Protein AF-A0A538G7F0-F1 (afdb_monomer)

Sequence (79 aa):
MAGYTIQNLKDVEDQAPNFGLSPQLEARMARVPLELENFGVTYQRLGPNFRVPFGHKHRNQEEVYLVVSGSMRAKVEDE

Solvent-accessible surface area (backbone atoms only — not comparable to full-atom values): 5582 Å² total; per-residue (Å²): 129,86,86,85,78,88,75,64,60,88,76,42,69,66,49,20,62,85,71,71,40,48,87,45,33,40,37,15,69,37,25,71,83,58,69,46,86,89,58,78,49,72,46,73,47,72,36,89,93,60,71,75,94,70,85,87,82,69,93,85,59,90,85,88,88,79,87,88,70,91,84,87,86,82,76,59,95,94,84

Foldseek 3Di:
DDDFADDDQVPADFCCVVVVNPPQKTKGWCCVVRVPDPDTDIDMDGHPPDDDPDDDDDPPDDDDDDDPDDDDDDDDDPD

Radius of gyration: 14.3 Å; Cα contacts (8 Å, |Δi|>4): 73; chains: 1; bounding box: 42×28×36 Å

Mean predicted aligned error: 3.34 Å

Secondary structure (DSSP, 8-state):
--------TTTSPB-GGGGT-TTTEEEEE-TTTTT-SS---EEEEEPTTPPPS-----SS--------SS------TT-

pLDDT: mean 94.3, std 7.0, range [50.59, 98.5]

Structure (mmCIF, N/CA/C/O backbone):
data_AF-A0A538G7F0-F1
#
_entry.id   AF-A0A538G7F0-F1
#
loop_
_atom_site.group_PDB
_atom_site.id
_atom_site.type_symbol
_atom_site.label_atom_id
_atom_site.label_alt_id
_atom_site.label_comp_id
_atom_site.label_asym_id
_atom_site.label_entity_id
_atom_site.label_seq_id
_atom_site.pdbx_PDB_ins_code
_atom_site.Cartn_x
_atom_site.Cartn_y
_atom_site.Cartn_z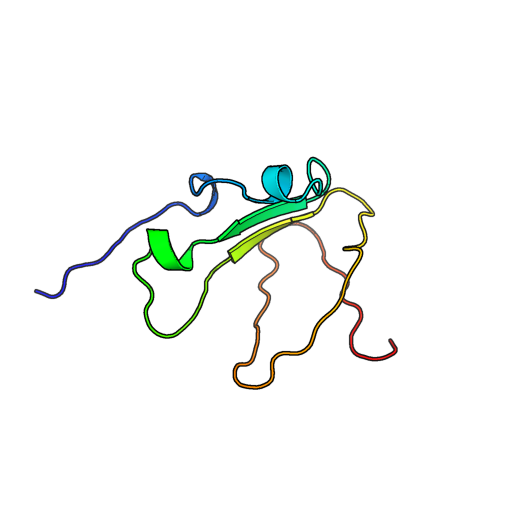
_atom_site.occupancy
_atom_site.B_iso_or_equiv
_atom_site.auth_seq_id
_atom_site.auth_comp_id
_atom_site.auth_asym_id
_atom_site.auth_atom_id
_atom_site.pdbx_PDB_model_num
ATOM 1 N N . MET A 1 1 ? -24.016 2.137 21.001 1.00 50.59 1 MET A N 1
ATOM 2 C CA . MET A 1 1 ? -23.492 1.286 19.912 1.00 50.59 1 MET A CA 1
ATOM 3 C C . MET A 1 1 ? -22.140 1.844 19.530 1.00 50.59 1 MET A C 1
ATOM 5 O O . MET A 1 1 ? -22.045 3.061 19.427 1.00 50.59 1 MET A O 1
ATOM 9 N N . ALA A 1 2 ? -21.108 1.011 19.402 1.00 71.75 2 ALA A N 1
ATOM 10 C CA . ALA A 1 2 ? -19.852 1.480 18.820 1.00 71.75 2 ALA A CA 1
ATOM 11 C C . ALA A 1 2 ? -20.118 1.900 17.363 1.00 71.75 2 ALA A C 1
ATOM 13 O O . ALA A 1 2 ? -20.866 1.213 16.663 1.00 71.75 2 ALA A O 1
ATOM 14 N N . GLY A 1 3 ? -19.589 3.053 16.952 1.00 85.56 3 GLY A N 1
ATOM 15 C CA . GLY A 1 3 ? -19.655 3.503 15.562 1.00 85.56 3 GLY A CA 1
ATOM 16 C C . GLY A 1 3 ? -18.771 2.640 14.662 1.00 85.56 3 GLY A C 1
ATOM 17 O O . GLY A 1 3 ? -17.909 1.907 15.146 1.00 85.56 3 GLY A O 1
ATOM 18 N N . TYR A 1 4 ? -18.993 2.720 13.354 1.00 91.12 4 TYR A N 1
ATOM 19 C CA . TYR A 1 4 ? -18.114 2.125 12.353 1.00 91.12 4 TYR A CA 1
ATOM 20 C C . TYR A 1 4 ? -17.895 3.114 11.208 1.00 91.12 4 TYR A C 1
ATOM 22 O O . TYR A 1 4 ? -18.785 3.906 10.889 1.00 91.12 4 TYR A O 1
ATOM 30 N N . THR A 1 5 ? -16.734 3.018 10.565 1.00 93.25 5 THR A N 1
ATOM 31 C CA . THR A 1 5 ? -16.371 3.830 9.399 1.00 93.25 5 THR A CA 1
ATOM 32 C C . THR A 1 5 ? -16.388 2.954 8.149 1.00 93.25 5 THR A C 1
ATOM 34 O O . THR A 1 5 ? -15.866 1.839 8.150 1.00 93.25 5 THR A O 1
ATOM 37 N N . ILE A 1 6 ? -17.010 3.443 7.072 1.00 95.44 6 ILE A N 1
ATOM 38 C CA . ILE A 1 6 ? -16.974 2.809 5.748 1.00 95.44 6 ILE A CA 1
ATOM 39 C C . ILE A 1 6 ? -16.236 3.754 4.809 1.00 95.44 6 ILE A C 1
ATOM 41 O O . ILE A 1 6 ? -16.705 4.858 4.553 1.00 95.44 6 ILE A O 1
ATOM 45 N N . GLN A 1 7 ? -15.114 3.293 4.262 1.00 97.06 7 GLN A N 1
ATOM 46 C CA . GLN A 1 7 ? -14.332 4.031 3.276 1.00 97.06 7 GLN A CA 1
ATOM 47 C C . GLN A 1 7 ? -14.001 3.122 2.096 1.00 97.06 7 GLN A C 1
ATOM 49 O O . GLN A 1 7 ? -13.418 2.049 2.257 1.00 97.06 7 GLN A O 1
ATOM 54 N N . ASN A 1 8 ? -14.320 3.580 0.888 1.00 97.50 8 ASN A N 1
ATOM 55 C CA . ASN A 1 8 ? -13.794 2.964 -0.319 1.00 97.50 8 ASN A CA 1
ATOM 56 C C . ASN A 1 8 ? -12.324 3.371 -0.484 1.00 97.50 8 ASN A C 1
ATOM 58 O O . ASN A 1 8 ? -12.005 4.553 -0.618 1.00 97.50 8 ASN A O 1
ATOM 62 N N . LEU A 1 9 ? -11.420 2.391 -0.486 1.00 97.69 9 LEU A N 1
ATOM 63 C CA . LEU A 1 9 ? -9.978 2.637 -0.550 1.00 97.69 9 LEU A CA 1
ATOM 64 C C . LEU A 1 9 ? -9.537 3.328 -1.847 1.00 97.69 9 LEU A C 1
ATOM 66 O O . LEU A 1 9 ? -8.499 3.981 -1.857 1.00 97.69 9 LEU A O 1
ATOM 70 N N . LYS A 1 10 ? -10.317 3.217 -2.931 1.00 97.12 10 LYS A N 1
ATOM 71 C CA . LYS A 1 10 ? -10.031 3.901 -4.204 1.00 97.12 10 LYS A CA 1
ATOM 72 C C . LYS A 1 10 ? -10.335 5.399 -4.170 1.00 97.12 10 LYS A C 1
ATOM 74 O O . LYS A 1 10 ? -9.844 6.114 -5.036 1.00 97.12 10 LYS A O 1
ATOM 79 N N . ASP A 1 11 ? -11.082 5.859 -3.170 1.00 97.94 11 ASP A N 1
ATOM 80 C CA . ASP A 1 11 ? -11.442 7.271 -3.003 1.00 97.94 11 ASP A CA 1
ATOM 81 C C . ASP A 1 11 ? -10.516 7.986 -1.997 1.00 97.94 11 ASP A C 1
ATOM 83 O O . ASP A 1 11 ? -10.530 9.209 -1.901 1.00 97.94 11 ASP A O 1
ATOM 87 N N . VAL A 1 12 ? -9.672 7.239 -1.272 1.00 98.31 12 VAL A N 1
ATOM 88 C CA . VAL A 1 12 ? -8.615 7.789 -0.403 1.00 98.31 12 VAL A CA 1
ATOM 89 C C . VAL A 1 12 ? -7.549 8.457 -1.260 1.00 98.31 12 VAL A C 1
ATOM 91 O O . VAL A 1 12 ? -7.134 7.865 -2.246 1.00 98.31 12 VAL A O 1
ATOM 94 N N . GLU A 1 13 ? -7.069 9.642 -0.887 1.00 98.12 13 GLU A N 1
ATOM 95 C CA . GLU A 1 13 ? -6.065 10.387 -1.658 1.00 98.12 13 GLU A CA 1
ATOM 96 C C . GLU A 1 13 ? -4.850 9.524 -2.046 1.00 98.12 13 GLU A C 1
ATOM 98 O O . GLU A 1 13 ? -4.253 8.837 -1.210 1.00 98.12 13 GLU A O 1
ATOM 103 N N . ASP A 1 14 ? -4.488 9.567 -3.330 1.00 98.44 14 ASP A N 1
ATOM 104 C CA . ASP A 1 14 ? -3.267 8.938 -3.821 1.00 98.44 14 ASP A CA 1
ATOM 105 C C . ASP A 1 14 ? -2.061 9.785 -3.424 1.00 98.44 14 ASP A C 1
ATOM 107 O O . ASP A 1 14 ? -1.929 10.934 -3.839 1.00 98.44 14 ASP A O 1
ATOM 111 N N . GLN A 1 15 ? -1.178 9.202 -2.619 1.00 97.88 15 GLN A N 1
ATOM 112 C CA . GLN A 1 15 ? 0.020 9.870 -2.131 1.00 97.88 15 GLN A CA 1
ATOM 113 C C . GLN A 1 15 ? 1.210 9.713 -3.080 1.00 97.88 15 GLN A C 1
ATOM 115 O O . GLN A 1 15 ? 2.183 10.449 -2.948 1.00 97.88 15 GLN A O 1
ATOM 120 N N . ALA A 1 16 ? 1.164 8.800 -4.054 1.00 97.50 16 ALA A N 1
ATOM 121 C CA . ALA A 1 16 ? 2.279 8.575 -4.973 1.00 97.50 16 ALA A CA 1
ATOM 122 C C . ALA A 1 16 ? 2.752 9.829 -5.752 1.00 97.50 16 ALA A C 1
ATOM 124 O O . ALA A 1 16 ? 3.972 9.961 -5.929 1.00 97.50 16 ALA A O 1
ATOM 125 N N . PRO A 1 17 ? 1.884 10.787 -6.155 1.00 98.12 17 PRO A N 1
ATOM 126 C CA . PRO A 1 17 ? 2.320 12.037 -6.778 1.00 98.12 17 PRO A CA 1
ATOM 127 C C . PRO A 1 17 ? 3.243 12.868 -5.881 1.00 98.12 17 PRO A C 1
ATOM 129 O O . PRO A 1 17 ? 4.236 13.409 -6.366 1.00 98.12 17 PRO A O 1
ATOM 132 N N . ASN A 1 18 ? 2.979 12.903 -4.569 1.00 97.62 18 ASN A N 1
ATOM 133 C CA . ASN A 1 18 ? 3.770 13.663 -3.592 1.00 97.62 18 ASN A CA 1
ATOM 134 C C . ASN A 1 18 ? 5.214 13.145 -3.468 1.00 97.62 18 ASN A C 1
ATOM 136 O O . ASN A 1 18 ? 6.091 13.863 -2.993 1.00 97.62 18 ASN A O 1
ATOM 140 N N . PHE A 1 19 ? 5.470 11.916 -3.925 1.00 94.81 19 PHE A N 1
ATOM 141 C CA . PHE A 1 19 ? 6.781 11.266 -3.889 1.00 94.81 19 PHE A CA 1
ATOM 142 C C . PHE A 1 19 ? 7.378 11.026 -5.284 1.00 94.81 19 PHE A C 1
ATOM 144 O O . PHE A 1 19 ? 8.390 10.338 -5.401 1.00 94.81 19 PHE A O 1
ATOM 151 N N . GLY A 1 20 ? 6.767 11.563 -6.348 1.00 96.12 20 GLY A N 1
ATOM 152 C CA . GLY A 1 20 ? 7.244 11.374 -7.723 1.00 96.12 20 GLY A CA 1
ATOM 153 C C . GLY A 1 20 ? 7.170 9.923 -8.218 1.00 96.12 20 GLY A C 1
ATOM 154 O O . GLY A 1 20 ? 7.948 9.534 -9.084 1.00 96.12 20 GLY A O 1
ATOM 155 N N . LEU A 1 21 ? 6.265 9.114 -7.654 1.00 96.44 21 LEU A N 1
ATOM 156 C CA . LEU A 1 21 ? 6.098 7.692 -7.995 1.00 96.44 21 LEU A CA 1
ATOM 157 C C . LEU A 1 21 ? 4.931 7.438 -8.963 1.00 96.44 21 LEU A C 1
ATOM 159 O O . LEU A 1 21 ? 4.797 6.340 -9.506 1.00 96.44 21 LEU A O 1
ATOM 163 N N . SER A 1 22 ? 4.093 8.445 -9.206 1.00 96.25 22 SER A N 1
ATOM 164 C CA . SER A 1 22 ? 3.074 8.392 -10.254 1.00 96.25 22 SER A CA 1
ATOM 165 C C . SER A 1 22 ? 3.685 8.542 -11.654 1.00 96.25 22 SER A C 1
ATOM 167 O O . SER A 1 22 ? 4.679 9.249 -11.817 1.00 96.25 22 SER A O 1
ATOM 169 N N . PRO A 1 23 ? 3.056 7.965 -12.697 1.00 96.19 23 PRO A N 1
ATOM 170 C CA . PRO A 1 23 ? 1.825 7.160 -12.676 1.00 96.19 23 PRO A CA 1
ATOM 171 C C . PRO A 1 23 ? 2.044 5.662 -12.401 1.00 96.19 23 PRO A C 1
ATOM 173 O O . PRO A 1 23 ? 1.089 4.887 -12.453 1.00 96.19 23 PRO A O 1
ATOM 176 N N . GLN A 1 24 ? 3.285 5.219 -12.190 1.00 97.31 24 GLN A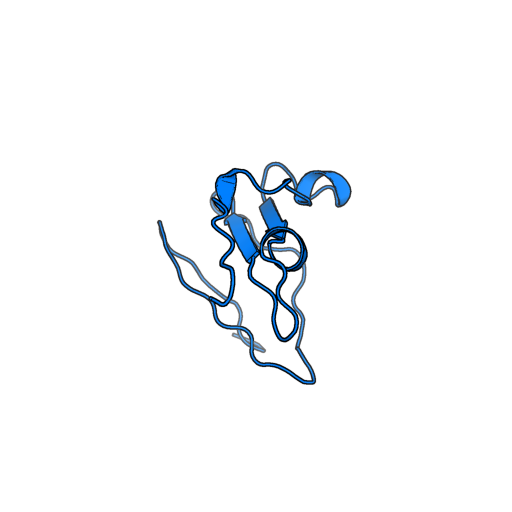 N 1
ATOM 177 C CA . GLN A 1 24 ? 3.608 3.795 -12.088 1.00 97.31 24 GLN A CA 1
ATOM 178 C C . GLN A 1 24 ? 3.231 3.184 -10.737 1.00 97.31 24 GLN A C 1
ATOM 180 O O . GLN A 1 24 ? 3.039 1.974 -10.661 1.00 97.31 24 GLN A O 1
ATOM 185 N N . LEU A 1 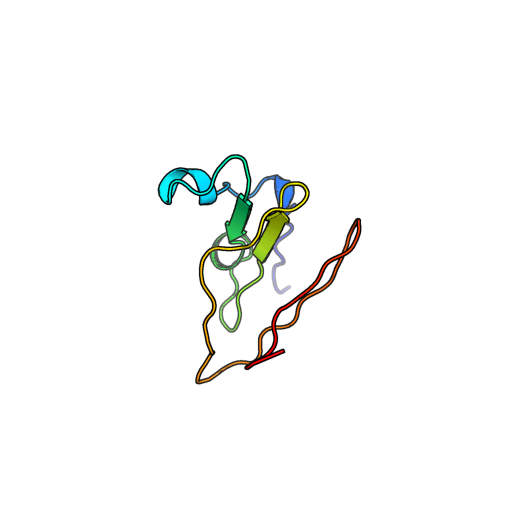25 ? 3.102 3.993 -9.692 1.00 97.75 25 LEU A N 1
ATOM 186 C CA . LEU A 1 25 ? 2.524 3.602 -8.416 1.00 97.75 25 LEU A CA 1
ATOM 187 C C . LEU A 1 25 ? 1.332 4.510 -8.115 1.00 97.75 25 LEU A C 1
ATOM 189 O O . LEU A 1 25 ? 1.415 5.724 -8.284 1.00 97.75 25 LEU A O 1
ATOM 193 N N . GLU A 1 26 ? 0.254 3.908 -7.633 1.00 97.94 26 GLU A N 1
ATOM 194 C CA . GLU A 1 26 ? -0.732 4.566 -6.780 1.00 97.94 26 GLU A CA 1
ATOM 195 C C . GLU A 1 26 ? -0.571 3.997 -5.375 1.00 97.94 26 GLU A C 1
ATOM 197 O O . GLU A 1 26 ? -0.440 2.778 -5.216 1.00 97.94 26 GLU A O 1
ATOM 202 N N . ALA A 1 27 ? -0.593 4.855 -4.361 1.00 97.69 27 ALA A N 1
ATOM 203 C CA . ALA A 1 27 ? -0.443 4.463 -2.969 1.00 97.69 27 ALA A CA 1
ATOM 204 C C . ALA A 1 27 ? -1.427 5.246 -2.094 1.00 97.69 27 ALA A C 1
ATOM 206 O O . ALA A 1 27 ? -1.215 6.414 -1.771 1.00 97.69 27 ALA A O 1
ATOM 207 N N . ARG A 1 28 ? -2.514 4.582 -1.699 1.00 98.50 28 ARG A N 1
ATOM 208 C CA . ARG A 1 28 ? -3.618 5.169 -0.932 1.00 98.50 28 ARG A CA 1
ATOM 209 C C . ARG A 1 28 ? -3.573 4.661 0.503 1.00 98.50 28 ARG A C 1
ATOM 211 O O . ARG A 1 28 ? -3.877 3.497 0.767 1.00 98.50 28 ARG A O 1
ATOM 218 N N . MET A 1 29 ? -3.157 5.536 1.417 1.00 97.88 29 MET A N 1
ATOM 219 C CA . MET A 1 29 ? -2.913 5.221 2.829 1.00 97.88 29 MET A CA 1
ATOM 220 C C . MET A 1 29 ? -4.191 5.430 3.645 1.00 97.88 29 MET A C 1
ATOM 222 O O . MET A 1 29 ? -4.595 6.560 3.905 1.00 97.88 29 MET A O 1
ATOM 226 N N . ALA A 1 30 ? -4.832 4.349 4.078 1.00 98.06 30 ALA A N 1
ATOM 227 C CA . ALA A 1 30 ? -6.161 4.407 4.679 1.00 98.06 30 ALA A CA 1
ATOM 228 C C . ALA A 1 30 ? -6.168 4.394 6.215 1.00 98.06 30 ALA A C 1
ATOM 230 O O . ALA A 1 30 ? -7.245 4.405 6.798 1.00 98.06 30 ALA A O 1
ATOM 231 N N . ARG A 1 31 ? -5.006 4.430 6.891 1.00 97.44 31 ARG A N 1
ATOM 232 C CA . ARG A 1 31 ? -4.951 4.445 8.369 1.00 97.44 31 ARG A CA 1
ATOM 233 C C . ARG A 1 31 ? -5.783 5.581 8.969 1.00 97.44 31 ARG A C 1
ATOM 2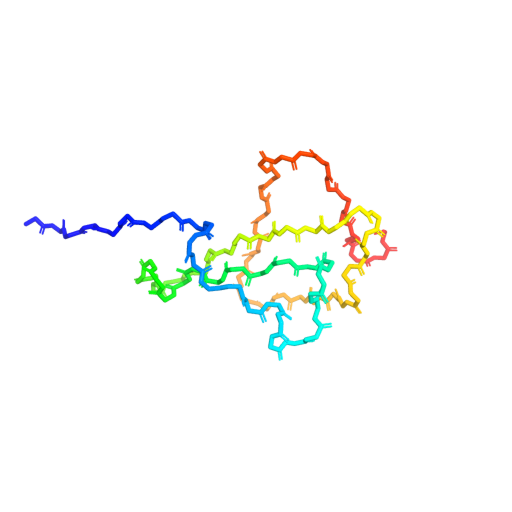35 O O . ARG A 1 31 ? -6.576 5.342 9.867 1.00 97.44 31 ARG A O 1
ATOM 242 N N . VAL A 1 32 ? -5.587 6.804 8.474 1.00 96.75 32 VAL A N 1
ATOM 243 C CA . VAL A 1 32 ? -6.307 7.987 8.967 1.00 96.75 32 VAL A CA 1
ATOM 244 C C . VAL A 1 32 ? -7.770 7.991 8.499 1.00 96.75 32 VAL A C 1
ATOM 246 O O . VAL A 1 32 ? -8.630 8.103 9.363 1.00 96.75 32 VAL A O 1
ATOM 249 N N . PRO A 1 33 ? -8.089 7.792 7.200 1.00 96.50 33 PRO A N 1
ATOM 250 C CA . PRO A 1 33 ? -9.481 7.717 6.737 1.00 96.50 33 PRO A CA 1
ATOM 251 C C . PRO A 1 33 ? -10.352 6.654 7.419 1.00 96.50 33 PRO A C 1
ATOM 253 O O . PRO A 1 33 ? -11.559 6.832 7.509 1.00 96.50 33 PRO A O 1
ATOM 256 N N . LEU A 1 34 ? -9.760 5.542 7.865 1.00 96.94 34 LEU A N 1
ATOM 257 C CA . LEU A 1 34 ? -10.458 4.466 8.577 1.00 96.94 34 LEU A CA 1
ATOM 258 C C . LEU A 1 34 ? -10.362 4.580 10.104 1.00 96.94 34 LEU A C 1
ATOM 260 O O . LEU A 1 34 ? -10.822 3.675 10.794 1.00 96.94 34 LEU A O 1
ATOM 264 N N . GLU A 1 35 ? -9.741 5.640 10.627 1.00 96.12 35 GLU A N 1
ATOM 265 C CA . GLU A 1 35 ? -9.568 5.860 12.070 1.00 96.12 35 GLU A CA 1
ATOM 266 C C . GLU A 1 35 ? -8.866 4.681 12.778 1.00 96.12 35 GLU A C 1
ATOM 268 O O . GLU A 1 35 ? -9.162 4.332 13.918 1.00 96.12 35 GLU A O 1
ATOM 273 N N . LEU A 1 36 ? -7.908 4.041 12.097 1.00 95.88 36 LEU A N 1
ATOM 274 C CA . LEU A 1 36 ? -7.191 2.890 12.639 1.00 95.88 36 LEU A CA 1
ATOM 275 C C . LEU A 1 36 ? -6.118 3.322 13.644 1.00 95.88 36 LEU A C 1
ATOM 277 O O . LEU A 1 36 ? -5.230 4.133 13.349 1.00 95.88 36 LEU A O 1
ATOM 281 N N . GLU A 1 37 ? -6.157 2.695 14.816 1.00 94.94 37 GLU A N 1
ATOM 282 C CA . GLU A 1 37 ? -5.228 2.975 15.914 1.00 94.94 37 GLU A CA 1
ATOM 283 C C . GLU A 1 37 ? -3.995 2.064 15.896 1.00 94.94 37 GLU A C 1
ATOM 285 O O . GLU A 1 37 ? -2.880 2.523 16.129 1.00 94.94 37 GLU A O 1
ATOM 290 N N . ASN A 1 38 ? -4.181 0.776 15.590 1.00 95.31 38 ASN A N 1
ATOM 291 C CA . ASN A 1 38 ? -3.156 -0.246 15.836 1.00 95.31 38 ASN A CA 1
ATOM 292 C C . ASN A 1 38 ? -2.368 -0.670 14.590 1.00 95.31 38 ASN A C 1
ATOM 294 O O . ASN A 1 38 ? -1.260 -1.187 14.716 1.00 95.31 38 ASN A O 1
ATOM 298 N N . PHE A 1 39 ? -2.926 -0.489 13.394 1.00 96.19 39 PHE A N 1
ATOM 299 C CA . PHE A 1 39 ? -2.309 -0.926 12.140 1.00 96.19 39 PHE A CA 1
ATOM 300 C C . PHE A 1 39 ? -2.704 -0.013 10.979 1.00 96.19 39 PHE A C 1
ATOM 302 O O . PHE A 1 39 ? -3.641 0.777 11.082 1.00 96.19 39 PHE A O 1
ATOM 309 N N . GLY A 1 40 ? -1.970 -0.107 9.872 1.00 96.06 40 GLY A N 1
ATOM 310 C CA . GLY A 1 40 ? -2.290 0.579 8.624 1.00 96.06 40 GLY A CA 1
ATOM 311 C C . GLY A 1 40 ? -2.960 -0.353 7.619 1.00 96.06 40 GLY A C 1
ATOM 312 O O . GLY A 1 40 ? -2.677 -1.546 7.582 1.00 96.06 40 GLY A O 1
ATOM 313 N N . VAL A 1 41 ? -3.818 0.212 6.773 1.00 97.56 41 VAL A N 1
ATOM 314 C CA . VAL A 1 41 ? -4.310 -0.441 5.555 1.00 97.56 41 VAL A CA 1
ATOM 315 C C . VAL A 1 41 ? -3.935 0.448 4.385 1.00 97.56 41 VAL A C 1
ATOM 317 O O . VAL A 1 41 ? -4.179 1.655 4.428 1.00 97.56 41 VAL A O 1
ATOM 320 N N . THR A 1 42 ? -3.366 -0.145 3.343 1.00 97.56 42 THR A N 1
ATOM 321 C CA . THR A 1 42 ? -2.949 0.578 2.142 1.00 97.56 42 THR A CA 1
ATOM 322 C C . THR A 1 42 ? -3.501 -0.123 0.913 1.00 97.56 42 THR A C 1
ATOM 324 O O . THR A 1 42 ? -3.375 -1.337 0.775 1.00 97.56 42 THR A O 1
ATOM 327 N N . TYR A 1 43 ? -4.090 0.644 -0.003 1.00 98.19 43 TYR A N 1
ATOM 328 C CA . TYR A 1 43 ? -4.375 0.175 -1.355 1.00 98.19 43 TYR A CA 1
ATOM 329 C C . TYR A 1 43 ? -3.267 0.655 -2.287 1.00 98.19 43 TYR A C 1
ATOM 331 O O . TYR A 1 43 ? -3.004 1.856 -2.377 1.00 98.19 43 TYR A O 1
ATOM 339 N N . GLN A 1 44 ? -2.625 -0.281 -2.982 1.00 97.31 44 GLN A N 1
ATOM 340 C CA . GLN A 1 44 ? -1.586 0.024 -3.957 1.00 97.31 44 GLN A CA 1
ATOM 341 C C . GLN A 1 44 ? -1.961 -0.516 -5.332 1.00 97.31 44 GLN A C 1
ATOM 343 O O . GLN A 1 44 ? -2.473 -1.630 -5.458 1.00 97.31 44 GLN A O 1
ATOM 348 N N . ARG A 1 45 ? -1.664 0.263 -6.374 1.00 97.56 45 ARG A N 1
ATOM 349 C CA . ARG A 1 45 ? -1.721 -0.189 -7.767 1.00 97.56 45 ARG A CA 1
ATOM 350 C C . ARG A 1 45 ? -0.364 0.041 -8.402 1.00 97.56 45 ARG A C 1
ATOM 352 O O . ARG A 1 45 ? 0.109 1.170 -8.448 1.00 97.56 45 ARG A O 1
ATOM 359 N N . LEU A 1 46 ? 0.247 -1.028 -8.893 1.00 97.38 46 LEU A N 1
ATOM 360 C CA . LEU A 1 46 ? 1.511 -0.957 -9.614 1.00 97.38 46 LEU A CA 1
ATOM 361 C C . LEU A 1 46 ? 1.228 -1.026 -11.117 1.00 97.38 46 LEU A C 1
ATOM 363 O O . LEU A 1 46 ? 0.385 -1.801 -11.575 1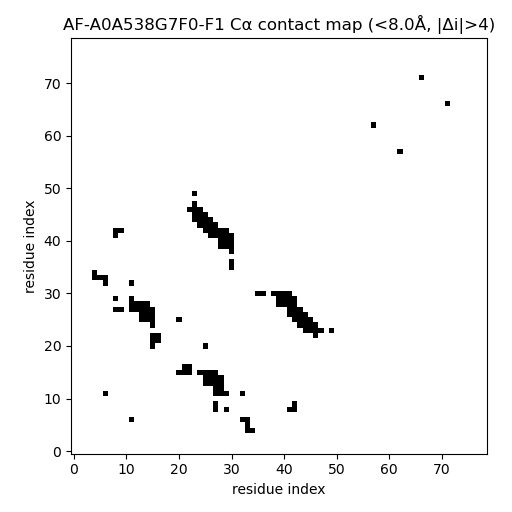.00 97.38 46 LEU A O 1
ATOM 367 N N . GLY A 1 47 ? 1.929 -0.199 -11.883 1.00 97.19 47 GLY A N 1
ATOM 368 C CA . GLY A 1 47 ? 1.917 -0.224 -13.336 1.00 97.19 47 GLY A CA 1
ATOM 369 C C . GLY A 1 47 ? 2.564 -1.503 -13.884 1.00 97.19 47 GLY A C 1
ATOM 370 O O . GLY A 1 47 ? 3.348 -2.156 -13.188 1.00 97.19 47 GLY A O 1
ATOM 371 N N . PRO A 1 48 ? 2.273 -1.874 -15.143 1.00 95.19 48 PRO A N 1
ATOM 372 C CA . PRO A 1 48 ? 2.859 -3.059 -15.761 1.00 95.19 48 PRO A CA 1
ATOM 373 C C . PRO A 1 48 ? 4.391 -3.025 -15.721 1.00 95.19 48 PRO A C 1
ATOM 375 O O . PRO A 1 48 ? 4.997 -2.015 -16.075 1.00 95.19 48 PRO A O 1
ATOM 378 N N . ASN A 1 49 ? 5.012 -4.135 -15.311 1.00 94.19 49 ASN A N 1
ATOM 379 C CA . ASN A 1 49 ? 6.469 -4.299 -15.199 1.00 94.19 49 ASN A CA 1
ATOM 380 C C . ASN A 1 49 ? 7.179 -3.279 -14.287 1.00 94.19 49 ASN A C 1
ATOM 382 O O . ASN A 1 49 ? 8.407 -3.185 -14.311 1.00 94.19 49 ASN A O 1
ATOM 386 N N . PHE A 1 50 ? 6.439 -2.520 -13.475 1.00 95.19 50 PHE A N 1
ATOM 387 C CA . PHE A 1 50 ? 7.040 -1.573 -12.551 1.00 95.19 50 PHE A CA 1
ATOM 388 C C . PHE A 1 50 ? 7.641 -2.302 -11.349 1.00 95.19 50 PHE A C 1
ATOM 390 O O . PHE A 1 50 ? 6.968 -3.072 -10.664 1.00 95.19 50 PHE A O 1
ATOM 397 N N . ARG A 1 51 ? 8.916 -2.025 -11.074 1.00 94.25 51 ARG A N 1
ATOM 398 C CA . ARG A 1 51 ? 9.601 -2.474 -9.865 1.00 94.25 51 ARG A CA 1
ATOM 399 C C . ARG A 1 51 ? 9.687 -1.303 -8.900 1.00 94.25 51 ARG A C 1
ATOM 401 O O . ARG A 1 51 ? 10.332 -0.306 -9.216 1.00 94.25 51 ARG A O 1
ATOM 408 N N . VAL A 1 52 ? 9.070 -1.447 -7.728 1.00 93.81 52 VAL A N 1
ATOM 409 C CA . VAL A 1 52 ? 9.196 -0.461 -6.647 1.00 93.81 52 VAL A CA 1
ATOM 410 C C . VAL A 1 52 ? 10.692 -0.253 -6.354 1.00 93.81 52 VAL A C 1
ATOM 412 O O . VAL A 1 52 ? 11.409 -1.242 -6.171 1.00 93.81 52 VAL A O 1
ATOM 415 N N . PRO A 1 53 ? 11.194 0.998 -6.355 1.00 92.25 53 PRO A N 1
ATOM 416 C CA . PRO A 1 53 ? 12.634 1.275 -6.349 1.00 92.25 53 PRO A CA 1
ATOM 417 C C . PRO A 1 53 ? 13.289 1.121 -4.969 1.00 92.25 53 PRO A C 1
ATOM 419 O O . PRO A 1 53 ? 14.461 1.445 -4.797 1.00 92.25 53 PRO A O 1
ATOM 422 N N . PHE A 1 54 ? 12.546 0.631 -3.980 1.00 92.06 54 PHE A N 1
ATOM 423 C CA . PHE A 1 54 ? 12.999 0.443 -2.612 1.00 92.06 54 PHE A CA 1
ATOM 424 C C . PHE A 1 54 ? 12.388 -0.824 -2.015 1.00 92.06 54 PHE A C 1
ATOM 426 O O . PHE A 1 54 ? 11.317 -1.278 -2.414 1.00 92.06 54 PHE A O 1
ATOM 433 N N . GLY A 1 55 ? 13.086 -1.372 -1.027 1.00 91.56 55 GLY A N 1
ATOM 434 C CA . GLY A 1 55 ? 12.583 -2.386 -0.110 1.00 91.56 55 GLY A CA 1
ATOM 435 C C . GLY A 1 55 ? 12.851 -1.931 1.319 1.00 91.56 55 GLY A C 1
ATOM 436 O O . GLY A 1 55 ? 13.676 -1.046 1.550 1.00 91.56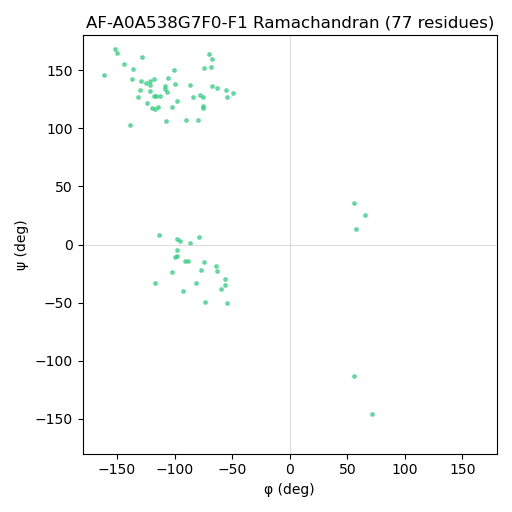 55 GLY A O 1
ATOM 437 N N . HIS A 1 56 ? 12.146 -2.510 2.279 1.00 94.00 56 HIS A N 1
ATOM 438 C CA . HIS A 1 56 ? 12.333 -2.199 3.690 1.00 94.00 56 HIS A CA 1
ATOM 439 C C . HIS A 1 56 ? 11.970 -3.408 4.552 1.00 94.00 56 HIS A C 1
ATOM 441 O O . HIS A 1 56 ? 11.411 -4.388 4.062 1.00 94.00 56 HIS A O 1
ATOM 447 N N . LYS A 1 57 ? 12.321 -3.337 5.837 1.00 93.69 57 LYS A N 1
ATOM 448 C CA . LYS A 1 57 ? 11.910 -4.306 6.854 1.00 93.69 57 LYS A CA 1
ATOM 449 C C . LYS A 1 57 ? 11.222 -3.568 7.985 1.00 93.69 57 LYS A C 1
ATOM 451 O O . LYS A 1 57 ? 11.692 -2.514 8.417 1.00 93.69 57 LYS A O 1
ATOM 456 N N . HIS A 1 58 ? 10.146 -4.145 8.492 1.00 93.88 58 HIS A N 1
ATOM 457 C CA . HIS A 1 58 ? 9.514 -3.666 9.708 1.00 93.88 58 HIS A CA 1
ATOM 458 C C . HIS A 1 58 ? 10.18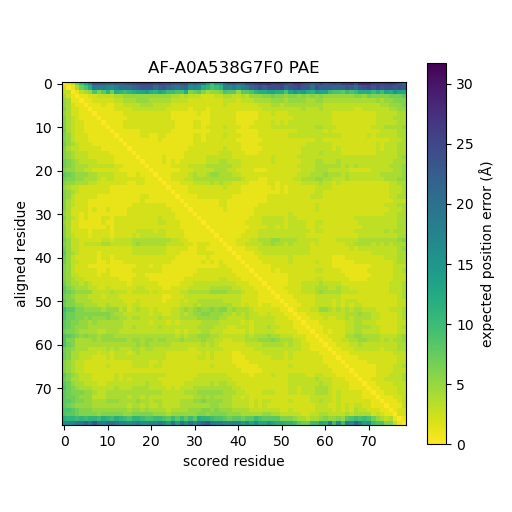0 -4.303 10.927 1.00 93.88 58 HIS A C 1
ATOM 460 O O . HIS A 1 58 ? 10.472 -5.495 10.941 1.00 93.88 58 HIS A O 1
ATOM 466 N N . ARG A 1 59 ? 10.421 -3.500 11.969 1.00 95.94 59 ARG A N 1
ATOM 467 C CA . ARG A 1 59 ? 10.973 -3.994 13.241 1.00 95.94 59 ARG A CA 1
ATOM 468 C C . ARG A 1 59 ? 9.903 -4.613 14.146 1.00 95.94 59 ARG A C 1
ATOM 470 O O . ARG A 1 59 ? 10.217 -5.514 14.914 1.00 95.94 59 ARG A O 1
ATOM 477 N N . ASN A 1 60 ? 8.675 -4.092 14.090 1.00 95.62 60 AS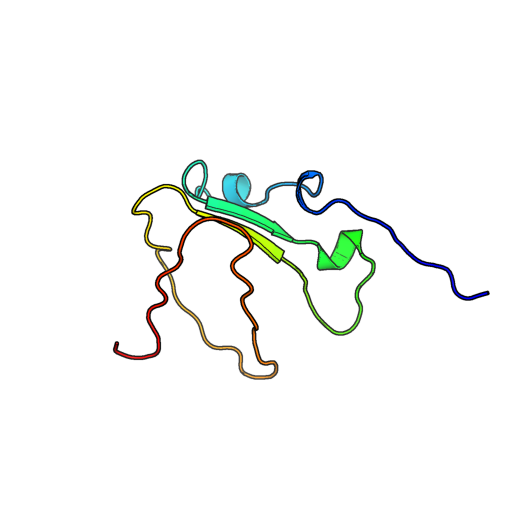N A N 1
ATOM 478 C CA . ASN A 1 60 ? 7.674 -4.308 15.142 1.00 95.62 60 ASN A CA 1
ATOM 479 C C . ASN A 1 60 ? 6.425 -5.068 14.680 1.00 95.62 60 ASN A C 1
ATOM 481 O O . ASN A 1 60 ? 5.814 -5.755 15.489 1.00 95.62 60 ASN A O 1
ATOM 485 N N . GLN A 1 61 ? 6.004 -4.888 13.429 1.00 96.00 61 GLN A N 1
ATOM 486 C CA . GLN A 1 61 ? 4.750 -5.429 12.905 1.00 96.00 61 GLN A CA 1
ATOM 487 C C . GLN A 1 61 ? 5.027 -6.168 11.605 1.00 96.00 61 GLN A C 1
ATOM 489 O O . GLN A 1 61 ? 5.835 -5.708 10.800 1.00 96.00 61 GLN A O 1
ATOM 494 N N . GLU A 1 62 ? 4.355 -7.295 11.411 1.00 95.19 62 GLU A N 1
ATOM 495 C CA . GLU A 1 62 ? 4.300 -7.953 10.111 1.00 95.19 62 GLU A CA 1
ATOM 496 C C . GLU A 1 62 ? 3.488 -7.105 9.127 1.00 95.19 62 GLU A C 1
ATOM 498 O O . GLU A 1 62 ? 2.590 -6.357 9.521 1.00 95.19 62 GLU A O 1
ATOM 503 N N . GLU A 1 63 ? 3.792 -7.243 7.839 1.00 94.81 63 GLU A N 1
ATOM 504 C CA . GLU A 1 63 ? 3.015 -6.641 6.761 1.00 94.81 63 GLU A CA 1
ATOM 505 C C . GLU A 1 63 ? 2.443 -7.752 5.880 1.00 94.81 63 GLU A C 1
ATOM 507 O O . GLU A 1 63 ? 3.164 -8.643 5.427 1.00 94.81 63 GLU A O 1
ATOM 512 N N . VAL A 1 64 ? 1.130 -7.712 5.656 1.00 95.44 64 VAL A N 1
ATOM 513 C CA . VAL A 1 64 ? 0.401 -8.736 4.903 1.00 95.44 64 VAL A CA 1
ATOM 514 C C . VAL A 1 64 ? -0.108 -8.133 3.604 1.00 95.44 64 VAL A C 1
ATOM 516 O O . VAL A 1 64 ? -0.801 -7.117 3.607 1.00 95.44 64 VAL A O 1
ATOM 519 N N . TYR A 1 65 ? 0.191 -8.800 2.491 1.00 95.00 65 TYR A N 1
ATOM 520 C CA . TYR A 1 65 ? -0.240 -8.388 1.160 1.00 95.00 65 TYR A CA 1
ATOM 521 C C . TYR A 1 65 ? -1.357 -9.296 0.644 1.00 95.00 65 TYR A C 1
ATOM 523 O O . TYR A 1 65 ? -1.230 -10.519 0.643 1.00 95.00 65 TYR A O 1
ATOM 531 N N . LEU A 1 66 ? -2.435 -8.686 0.146 1.00 96.94 66 LEU A N 1
ATOM 532 C CA . LEU A 1 66 ? -3.515 -9.375 -0.555 1.00 96.94 66 LEU A CA 1
ATOM 533 C C . LEU A 1 66 ? -3.587 -8.879 -2.001 1.00 96.94 66 LEU A C 1
ATOM 535 O O . LEU A 1 66 ? -3.882 -7.711 -2.257 1.00 96.94 66 LEU A O 1
ATOM 539 N N . VAL A 1 67 ? -3.354 -9.778 -2.958 1.00 97.00 67 VAL A N 1
ATOM 540 C CA . VAL A 1 67 ? -3.528 -9.470 -4.382 1.00 97.00 67 VAL A CA 1
ATOM 541 C C . VAL A 1 67 ? -5.013 -9.546 -4.719 1.00 97.00 67 VAL A C 1
ATOM 543 O O . VAL A 1 67 ? -5.592 -10.625 -4.794 1.00 97.00 67 VAL A O 1
ATOM 546 N N . VAL A 1 68 ? -5.632 -8.385 -4.922 1.00 96.81 68 VAL A N 1
ATOM 547 C CA . VAL A 1 68 ? -7.064 -8.277 -5.255 1.00 96.81 68 VAL A CA 1
ATOM 548 C C . VAL A 1 68 ? -7.343 -8.273 -6.762 1.00 96.81 68 VAL A C 1
ATOM 550 O O . VAL A 1 68 ? -8.490 -8.417 -7.176 1.00 96.81 68 VAL A O 1
ATOM 553 N N . SER A 1 69 ? -6.317 -8.073 -7.595 1.00 97.06 69 SER A N 1
ATOM 554 C CA . SER A 1 69 ? -6.407 -8.112 -9.058 1.00 97.06 69 SER A CA 1
ATOM 555 C C . SER A 1 69 ? -5.022 -8.293 -9.685 1.00 97.06 69 SER A C 1
ATOM 557 O O . SER A 1 69 ? -4.034 -7.765 -9.172 1.00 97.06 69 SER A O 1
ATOM 559 N N . GLY A 1 70 ? -4.959 -9.004 -10.812 1.00 96.44 70 GLY A N 1
ATOM 560 C CA . GLY A 1 70 ? -3.719 -9.269 -11.541 1.00 96.44 70 GLY A CA 1
ATOM 561 C C . GLY A 1 70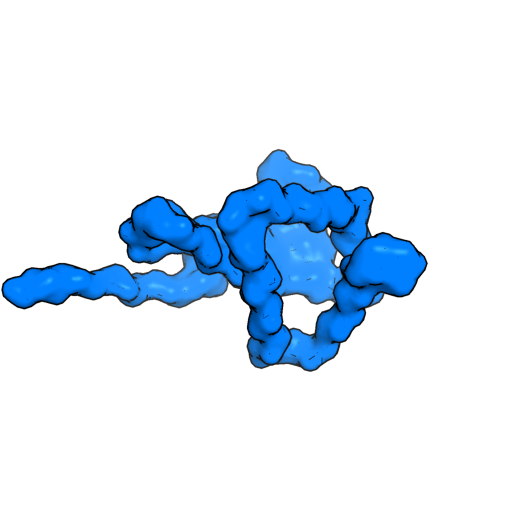 ? -2.798 -10.258 -10.823 1.00 96.44 70 GLY A C 1
ATOM 562 O O . GLY A 1 70 ? -3.253 -11.200 -10.179 1.00 96.44 70 GLY A O 1
ATOM 563 N N . SER A 1 71 ? -1.491 -10.047 -10.961 1.00 95.00 71 SER A N 1
ATOM 564 C CA . SER A 1 71 ? -0.445 -10.872 -10.351 1.00 95.00 71 SER A CA 1
ATOM 565 C C . SER A 1 71 ? 0.656 -9.988 -9.778 1.00 95.00 71 SER A C 1
ATOM 567 O O . SER A 1 71 ? 1.035 -8.998 -10.403 1.00 95.00 71 SER A O 1
ATOM 569 N N . MET A 1 72 ? 1.211 -10.376 -8.632 1.00 92.00 72 MET A N 1
ATOM 570 C CA . MET A 1 72 ? 2.334 -9.693 -7.993 1.00 92.00 72 MET A CA 1
ATOM 571 C C . MET A 1 72 ? 3.531 -10.642 -7.904 1.00 92.00 72 MET A C 1
ATOM 573 O O . MET A 1 72 ? 3.369 -11.827 -7.623 1.00 92.00 72 MET A O 1
ATOM 577 N N . ARG A 1 73 ? 4.735 -10.099 -8.096 1.00 93.06 73 ARG A N 1
ATOM 578 C CA . ARG A 1 73 ? 5.991 -10.734 -7.692 1.00 93.06 73 ARG A CA 1
ATOM 579 C C . ARG A 1 73 ? 6.651 -9.852 -6.639 1.00 93.06 73 ARG A C 1
ATOM 581 O O . ARG A 1 73 ? 6.852 -8.666 -6.885 1.00 93.06 73 ARG A O 1
ATOM 588 N N . ALA A 1 74 ? 7.009 -10.442 -5.507 1.00 91.75 74 ALA A N 1
ATOM 589 C CA . ALA A 1 74 ? 7.776 -9.782 -4.460 1.00 91.75 74 ALA A CA 1
ATOM 590 C C . ALA A 1 74 ? 9.219 -10.297 -4.476 1.00 91.75 74 ALA A C 1
ATOM 592 O O . ALA A 1 74 ? 9.444 -11.476 -4.740 1.00 91.75 74 ALA A O 1
ATOM 593 N N . LYS A 1 75 ? 10.175 -9.399 -4.210 1.00 92.06 75 LYS A N 1
ATOM 594 C CA . LYS A 1 75 ? 11.530 -9.788 -3.806 1.00 92.06 75 LYS A CA 1
ATOM 595 C C . LYS A 1 75 ? 11.491 -10.021 -2.298 1.00 92.06 75 LYS A C 1
ATOM 597 O O . LYS A 1 75 ? 11.053 -9.115 -1.587 1.00 92.06 75 LYS A O 1
ATOM 602 N N . VAL A 1 76 ? 11.945 -11.172 -1.818 1.00 91.19 76 VAL A N 1
ATOM 603 C CA . VAL A 1 76 ? 12.023 -11.457 -0.378 1.00 91.19 76 VAL A CA 1
ATOM 604 C C . VAL A 1 76 ? 13.477 -11.730 -0.043 1.00 91.19 76 VAL A C 1
ATOM 606 O O . VAL A 1 76 ? 14.078 -12.655 -0.574 1.00 91.19 76 VAL A O 1
ATOM 609 N N . GLU A 1 77 ? 14.052 -10.890 0.818 1.00 89.12 77 GLU A N 1
ATOM 610 C CA . GLU A 1 77 ? 15.481 -10.939 1.139 1.00 89.12 77 GLU A CA 1
ATOM 611 C C . GLU A 1 77 ? 16.353 -10.823 -0.131 1.00 89.12 77 GLU A C 1
ATOM 613 O O . GLU A 1 77 ? 16.364 -9.771 -0.789 1.00 89.12 77 GLU A O 1
ATOM 618 N N . ASP A 1 78 ? 17.070 -11.888 -0.486 1.00 87.06 78 ASP A N 1
ATOM 619 C CA . ASP A 1 78 ? 17.972 -11.952 -1.635 1.00 87.06 78 ASP A CA 1
ATOM 620 C C . ASP A 1 78 ? 17.354 -12.600 -2.887 1.00 87.06 78 ASP A C 1
ATOM 622 O O . ASP A 1 78 ? 17.975 -12.537 -3.949 1.00 87.06 78 ASP A O 1
ATOM 626 N N . GLU A 1 79 ? 16.123 -13.118 -2.800 1.00 65.50 79 GLU A N 1
ATOM 627 C CA . GLU A 1 79 ? 15.398 -13.799 -3.895 1.00 65.50 79 GLU A CA 1
ATOM 628 C C . GLU A 1 79 ? 14.554 -12.859 -4.769 1.00 65.50 79 GLU A C 1
ATOM 630 O O . GLU A 1 79 ? 13.719 -12.114 -4.209 1.00 65.50 79 GLU A O 1
#